Protein AF-W1YE93-F1 (afdb_monomer)

InterPro domains:
  IPR012927 Effector protease OspD3-like, N-terminal [PF07906] (5-76)

Solvent-accessible surface area (backbone atoms only — not comparable to full-atom values): 5070 Å² total; per-residue (Å²): 135,85,79,81,61,55,67,50,74,49,78,45,77,55,91,96,38,65,35,35,37,36,42,36,42,41,70,44,99,84,72,46,58,34,36,35,43,33,42,24,40,77,92,43,69,86,71,50,39,72,50,76,31,75,44,84,80,64,63,81,39,71,69,58,49,34,70,68,40,70,66,32,38,55,47,36,47,69,71,56,58,71,51,81,130

pLDDT: mean 73.8, std 11.32, range [34.16, 86.38]

Organism: NCBI:txid408170

Foldseek 3Di:
DDFPFDKDWDWDDAPPAIKIKMWTWGQDPVRQTKIKIWIDRPVDPPLIDIDIDSDPCCCVDLVSQCVVDPSSVVVCVVGPPVPDD

Nearest PDB structures (foldseek):
  3cfi-assembly1_A  TM=6.611E-01  e=1.878E-01  Vibrio vulnificus
  2ret-assembly1_C  TM=6.877E-01  e=4.297E-01  Vibrio vulnificus
  3nm7-assembly1_A  TM=4.067E-01  e=2.114E-01  Borreliella burgdorferi
  3nm7-assembly2_D  TM=4.031E-01  e=3.599E-01  Borreliella burgdorferi
  2eoc-assembly1_A  TM=4.374E-01  e=1.775E+00  Homo sapiens

Radius of gyration: 13.8 Å; Cα contacts (8 Å, |Δi|>4): 130; chains: 1; bounding box: 28×25×41 Å

Mean predicted aligned error: 8.25 Å

Secondary structure (DSSP, 8-state):
------EEEEEEEETTEEEEEEEEEEE-TTS-EEEEEEEEETTEEEEEEEEEESSGGG---HHHHHTT-HHHHHHHHHHTTTS--

Sequence (85 aa):
MANNVSHMSAILYIDNHTLSVRLRIKQSAYGQLNYVVSVYDPNDTNVAVRDTHRTARGFLSLDKFISSGPDAQTWADRYVRNCAI

Structure (mmCIF, N/CA/C/O backbone):
data_AF-W1YE93-F1
#
_entry.id   AF-W1YE93-F1
#
loop_
_atom_site.group_PDB
_atom_site.id
_atom_site.type_symbol
_atom_site.label_atom_id
_atom_site.label_alt_id
_atom_site.label_comp_id
_atom_site.label_asym_id
_atom_site.label_entity_id
_atom_site.label_seq_id
_atom_site.pdbx_PDB_ins_code
_atom_site.Cartn_x
_atom_site.Cartn_y
_atom_site.Cartn_z
_atom_site.occupancy
_atom_site.B_iso_or_equiv
_atom_site.auth_seq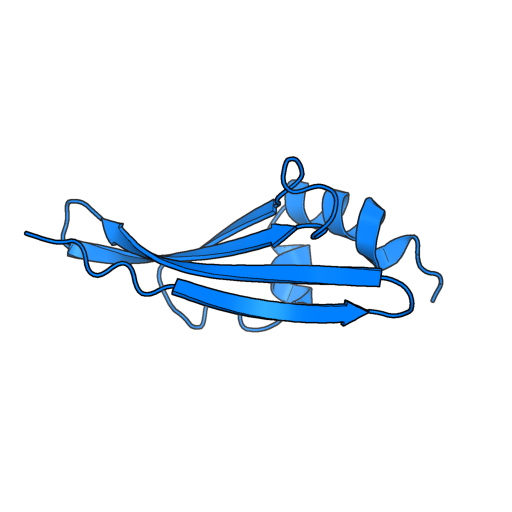_id
_atom_site.auth_comp_id
_atom_site.auth_asym_id
_atom_site.auth_atom_id
_atom_site.pdbx_PDB_model_num
ATOM 1 N N . MET A 1 1 ? -11.692 -9.887 21.797 1.00 37.84 1 MET A N 1
ATOM 2 C CA . MET A 1 1 ? -12.302 -9.625 20.475 1.00 37.84 1 MET A CA 1
ATOM 3 C C . MET A 1 1 ? -11.203 -9.667 19.433 1.00 37.84 1 MET A C 1
ATOM 5 O O . MET A 1 1 ? -10.265 -8.889 19.538 1.00 37.84 1 MET A O 1
ATOM 9 N N . ALA A 1 2 ? -11.263 -10.610 18.495 1.00 39.44 2 ALA A N 1
ATOM 10 C CA . ALA A 1 2 ? -10.331 -10.637 17.376 1.00 39.44 2 ALA A CA 1
ATOM 11 C C . ALA A 1 2 ? -10.700 -9.489 16.428 1.00 39.44 2 ALA A C 1
ATOM 13 O O . ALA A 1 2 ? -11.791 -9.477 15.865 1.00 39.44 2 ALA A O 1
ATOM 14 N N . ASN A 1 3 ? -9.816 -8.501 16.290 1.00 52.06 3 ASN A N 1
ATOM 15 C CA . ASN A 1 3 ? -9.904 -7.544 15.195 1.00 52.06 3 ASN A CA 1
ATOM 16 C C . ASN A 1 3 ? -9.764 -8.352 13.899 1.00 52.06 3 ASN A C 1
ATOM 18 O O . ASN A 1 3 ? -8.656 -8.775 13.570 1.00 52.06 3 ASN A O 1
ATOM 22 N N . ASN A 1 4 ? -10.867 -8.600 13.189 1.00 54.28 4 ASN A N 1
ATOM 23 C CA . ASN A 1 4 ? -10.834 -9.163 11.841 1.00 54.28 4 ASN A CA 1
ATOM 24 C C . ASN A 1 4 ? -10.176 -8.132 10.916 1.00 54.28 4 ASN A C 1
ATOM 26 O O . ASN A 1 4 ? -10.836 -7.321 10.270 1.00 54.28 4 ASN A O 1
ATOM 30 N N . VAL A 1 5 ? -8.843 -8.123 10.907 1.00 57.09 5 VAL A N 1
ATOM 31 C CA . VAL A 1 5 ? -8.041 -7.329 9.984 1.00 57.09 5 VAL A CA 1
ATOM 32 C C . VAL A 1 5 ? -8.149 -8.001 8.624 1.00 57.09 5 VAL A C 1
ATOM 34 O O . VAL A 1 5 ? -7.378 -8.902 8.286 1.00 57.09 5 VAL A O 1
ATOM 37 N N . SER A 1 6 ? -9.124 -7.560 7.837 1.00 72.06 6 SER A N 1
ATOM 38 C CA . SER A 1 6 ? -9.196 -7.909 6.425 1.00 72.06 6 SER A CA 1
ATOM 39 C C . SER A 1 6 ? -7.994 -7.287 5.717 1.00 72.06 6 SER A C 1
ATOM 41 O O . SER A 1 6 ? -7.791 -6.067 5.748 1.00 72.06 6 SER A O 1
ATOM 43 N N . HIS A 1 7 ? -7.166 -8.137 5.116 1.00 73.25 7 HIS A N 1
ATOM 44 C CA . HIS A 1 7 ? -6.037 -7.727 4.295 1.00 73.25 7 HIS A CA 1
ATOM 45 C C . HIS A 1 7 ? -6.236 -8.224 2.867 1.00 73.25 7 HIS A C 1
ATOM 47 O O . HIS A 1 7 ? -6.723 -9.328 2.648 1.00 73.25 7 HIS A O 1
ATOM 53 N N . MET A 1 8 ? -5.842 -7.401 1.905 1.00 81.81 8 MET A N 1
ATOM 54 C CA . MET A 1 8 ? -5.806 -7.745 0.490 1.00 81.81 8 MET A CA 1
ATOM 55 C C . MET A 1 8 ? -4.438 -7.348 -0.050 1.00 81.81 8 MET A C 1
ATOM 57 O O . MET A 1 8 ? -3.893 -6.309 0.324 1.00 81.81 8 MET A O 1
ATOM 61 N N . SER A 1 9 ? -3.865 -8.184 -0.901 1.00 81.75 9 SER A N 1
ATOM 62 C CA . SER A 1 9 ? -2.594 -7.918 -1.566 1.00 81.75 9 SER A CA 1
ATOM 63 C C . SER A 1 9 ? -2.764 -8.024 -3.069 1.00 81.75 9 SER A C 1
ATOM 65 O O . SER A 1 9 ? -3.506 -8.879 -3.545 1.00 81.75 9 SER A O 1
ATOM 67 N N . ALA A 1 10 ? -2.053 -7.174 -3.792 1.00 81.69 10 ALA A N 1
ATOM 68 C CA 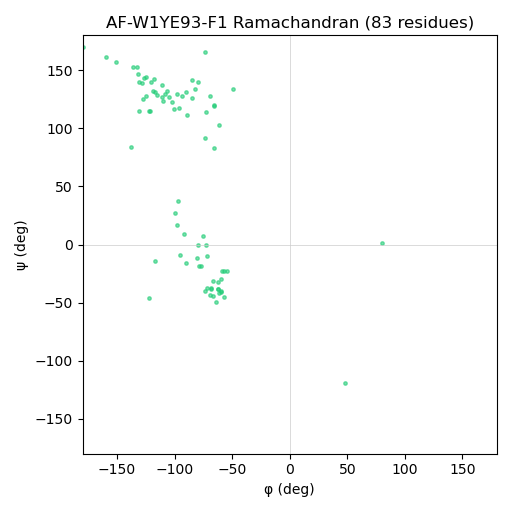. ALA A 1 10 ? -1.958 -7.197 -5.238 1.00 81.69 10 ALA A CA 1
ATOM 69 C C . ALA A 1 10 ? -0.497 -6.993 -5.645 1.00 81.69 10 ALA A C 1
ATOM 71 O O . ALA A 1 10 ? 0.274 -6.367 -4.918 1.00 81.69 10 ALA A O 1
ATOM 72 N N . ILE A 1 11 ? -0.136 -7.519 -6.809 1.00 82.06 11 ILE A N 1
ATOM 73 C CA . ILE A 1 11 ? 1.143 -7.242 -7.455 1.00 82.06 11 ILE A CA 1
ATOM 74 C C . ILE A 1 11 ? 0.838 -6.355 -8.653 1.00 82.06 11 ILE A C 1
ATOM 76 O O . ILE A 1 11 ? -0.065 -6.658 -9.433 1.00 82.06 11 ILE A O 1
ATOM 80 N N . LEU A 1 12 ? 1.557 -5.248 -8.764 1.00 78.31 12 LEU A N 1
ATOM 81 C CA . LEU A 1 12 ? 1.454 -4.319 -9.871 1.00 78.31 12 LEU A CA 1
ATOM 82 C C . LEU A 1 12 ? 2.741 -4.387 -10.686 1.00 78.31 12 LEU A C 1
ATOM 84 O O . LEU A 1 12 ? 3.831 -4.235 -10.141 1.00 78.31 12 LEU A O 1
ATOM 88 N N . TYR A 1 13 ? 2.594 -4.603 -11.986 1.00 78.44 13 TYR A N 1
ATOM 89 C CA . TYR A 1 13 ? 3.690 -4.539 -12.941 1.00 78.44 13 TYR A CA 1
ATOM 90 C C . TYR A 1 13 ? 3.613 -3.183 -13.641 1.00 78.44 13 TYR A C 1
ATOM 92 O O . TYR A 1 13 ? 2.601 -2.886 -14.277 1.00 78.44 13 TYR A O 1
ATOM 100 N N . ILE A 1 14 ? 4.639 -2.350 -13.466 1.00 73.44 14 ILE A N 1
ATOM 101 C CA . ILE A 1 14 ? 4.791 -1.071 -14.170 1.00 73.44 14 ILE A CA 1
ATOM 102 C C . ILE A 1 14 ? 6.119 -1.143 -14.914 1.00 73.44 14 ILE A C 1
ATOM 104 O O . ILE A 1 14 ? 7.166 -1.258 -14.279 1.00 73.44 14 ILE A O 1
ATOM 108 N N . ASP A 1 15 ? 6.069 -1.125 -16.244 1.00 74.31 15 ASP A N 1
ATOM 109 C CA . ASP A 1 15 ? 7.228 -1.335 -17.116 1.00 74.31 15 ASP A CA 1
ATOM 110 C C . ASP A 1 15 ? 8.045 -2.574 -16.696 1.00 74.31 15 ASP A C 1
ATOM 112 O O . ASP A 1 15 ? 7.518 -3.687 -16.657 1.00 74.31 15 ASP A O 1
ATOM 116 N N . ASN A 1 16 ? 9.319 -2.386 -16.337 1.00 70.94 16 ASN A N 1
ATOM 117 C CA . ASN A 1 16 ? 10.222 -3.445 -15.876 1.00 70.94 16 ASN A CA 1
ATOM 118 C C . ASN A 1 16 ? 10.227 -3.643 -14.348 1.00 70.94 16 ASN A C 1
ATOM 120 O O . ASN A 1 16 ? 11.067 -4.378 -13.826 1.00 70.94 16 ASN A O 1
ATOM 124 N N . HIS A 1 17 ? 9.315 -3.004 -13.615 1.00 71.19 17 HIS A N 1
ATOM 125 C CA . HIS A 1 17 ? 9.285 -3.025 -12.156 1.00 71.19 17 HIS A CA 1
ATOM 126 C C . HIS A 1 17 ? 8.079 -3.800 -11.631 1.00 71.19 17 HIS A C 1
ATOM 128 O O . HIS A 1 17 ? 6.951 -3.676 -12.108 1.00 71.19 17 HIS A O 1
ATOM 134 N N . THR A 1 18 ? 8.331 -4.612 -10.605 1.00 80.56 18 THR A N 1
ATOM 135 C CA . THR A 1 18 ? 7.293 -5.333 -9.867 1.00 80.56 18 THR A CA 1
ATOM 136 C C . THR A 1 18 ? 7.096 -4.649 -8.529 1.00 80.56 18 THR A C 1
ATOM 138 O O . THR A 1 18 ? 8.045 -4.476 -7.774 1.00 80.56 18 THR A O 1
ATOM 141 N N . LEU A 1 19 ? 5.860 -4.288 -8.215 1.00 82.56 19 LEU A N 1
ATOM 142 C CA . LEU A 1 19 ? 5.488 -3.624 -6.976 1.00 82.56 19 LEU A CA 1
ATOM 143 C C . LEU A 1 19 ? 4.477 -4.470 -6.221 1.00 82.56 19 LEU A C 1
ATOM 145 O O . LEU A 1 19 ? 3.547 -5.023 -6.802 1.00 82.56 19 LEU A O 1
ATOM 149 N N . SER A 1 20 ? 4.621 -4.535 -4.905 1.00 84.94 20 SER A N 1
ATOM 150 C CA . SER A 1 20 ? 3.650 -5.182 -4.035 1.00 84.94 20 SER A CA 1
ATOM 151 C C . SER A 1 20 ? 2.788 -4.125 -3.358 1.00 84.94 20 SER A C 1
ATOM 153 O O . SER A 1 20 ? 3.274 -3.258 -2.631 1.00 84.94 20 SER A O 1
ATOM 155 N N . VAL A 1 21 ? 1.479 -4.230 -3.559 1.00 83.44 21 VAL A N 1
ATOM 156 C CA . VAL A 1 21 ? 0.466 -3.378 -2.939 1.00 83.44 21 VAL A CA 1
ATOM 157 C C . VAL A 1 21 ? -0.265 -4.187 -1.878 1.00 83.44 21 VAL A C 1
ATOM 159 O O . VAL A 1 21 ? -0.709 -5.308 -2.117 1.00 83.44 21 VAL A O 1
ATOM 162 N N . ARG A 1 22 ? -0.422 -3.622 -0.683 1.00 86.38 22 ARG A N 1
ATOM 163 C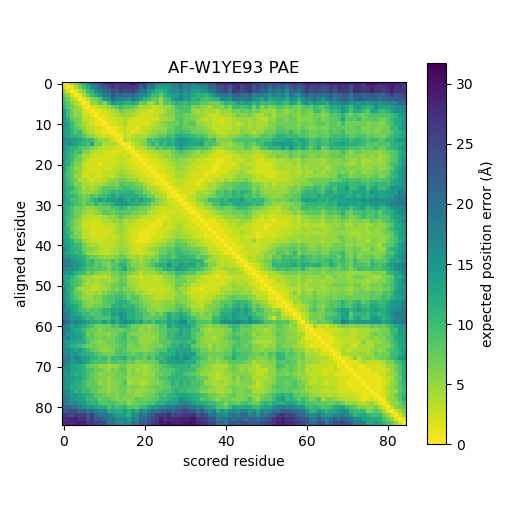 CA . ARG A 1 22 ? -1.123 -4.256 0.433 1.00 86.38 22 ARG A CA 1
ATOM 164 C C . ARG A 1 22 ? -2.131 -3.304 1.048 1.00 86.38 22 ARG A C 1
ATOM 166 O O . ARG A 1 22 ? -1.753 -2.317 1.670 1.00 86.38 22 ARG A O 1
ATOM 173 N N . LEU A 1 23 ? -3.406 -3.650 0.943 1.00 83.56 23 LEU A N 1
ATOM 174 C CA . LEU A 1 23 ? -4.498 -3.001 1.653 1.00 83.56 23 LEU A CA 1
ATOM 175 C C . LEU A 1 23 ? -4.732 -3.704 2.994 1.00 83.56 23 LEU A C 1
ATOM 177 O O . LEU A 1 23 ? -4.846 -4.929 3.067 1.00 83.56 23 LEU A O 1
ATOM 181 N N . ARG A 1 24 ? -4.826 -2.924 4.068 1.00 86.06 24 ARG A N 1
ATOM 182 C CA . ARG A 1 24 ? -5.194 -3.379 5.412 1.00 86.06 24 ARG A CA 1
ATOM 183 C C . ARG A 1 24 ? -6.343 -2.533 5.932 1.00 86.06 24 ARG A C 1
ATOM 185 O O . ARG A 1 24 ? -6.213 -1.315 6.016 1.00 86.06 24 ARG A O 1
ATOM 192 N N . ILE A 1 25 ? -7.433 -3.177 6.333 1.00 84.75 25 ILE A N 1
ATOM 193 C CA . ILE A 1 25 ? -8.554 -2.515 7.001 1.00 84.75 25 ILE A CA 1
ATOM 194 C C . ILE A 1 25 ? -8.358 -2.685 8.506 1.00 84.75 25 ILE A C 1
ATOM 196 O O . ILE A 1 25 ? -8.310 -3.800 9.022 1.00 84.75 25 ILE A O 1
ATOM 200 N N . LYS A 1 26 ? -8.189 -1.569 9.209 1.00 83.62 26 LYS A N 1
ATOM 201 C CA . LYS A 1 26 ? -7.982 -1.511 10.654 1.00 83.62 26 LYS A CA 1
ATOM 202 C C . LYS A 1 26 ? -9.150 -0.795 11.300 1.00 83.62 26 LYS A C 1
ATOM 204 O O . LYS A 1 26 ? -9.460 0.327 10.923 1.00 83.62 26 LYS A O 1
ATOM 209 N N . GLN A 1 27 ? -9.750 -1.396 12.314 1.00 80.25 27 GLN A N 1
ATOM 210 C CA . GLN A 1 27 ? -10.694 -0.681 13.159 1.00 80.25 27 GLN A CA 1
ATOM 211 C C . GLN A 1 27 ? -9.925 0.130 14.213 1.00 80.25 27 GLN A C 1
ATOM 213 O O . GLN A 1 27 ? -8.968 -0.362 14.810 1.00 80.25 27 GLN A O 1
ATOM 218 N N . SER A 1 28 ? -10.296 1.393 14.403 1.00 76.88 28 SER A N 1
ATOM 219 C CA . SER A 1 28 ? -9.773 2.244 15.469 1.00 76.88 28 SER A CA 1
ATOM 220 C C . SER A 1 28 ? -10.366 1.836 16.818 1.00 76.88 28 SER A C 1
ATOM 222 O O . SER A 1 28 ? -11.390 1.155 16.879 1.00 76.88 28 SER A O 1
ATOM 224 N N . ALA A 1 29 ? -9.764 2.317 17.908 1.00 78.25 29 ALA A N 1
ATOM 225 C CA . ALA A 1 29 ? -10.284 2.108 19.261 1.00 78.25 29 ALA A CA 1
ATOM 226 C C . ALA A 1 29 ? -11.727 2.625 19.445 1.00 78.25 29 ALA A C 1
ATOM 228 O O . ALA A 1 29 ? -12.452 2.133 20.301 1.00 78.25 29 ALA A O 1
ATOM 229 N N . TYR A 1 30 ? -12.158 3.573 18.605 1.00 82.19 30 TYR A N 1
ATOM 230 C CA . TYR A 1 30 ? -13.501 4.160 18.613 1.00 82.19 30 TYR A CA 1
ATOM 231 C C . TYR A 1 30 ? -14.442 3.528 17.576 1.00 82.19 30 TYR A C 1
ATOM 233 O O . TYR A 1 30 ? -15.451 4.121 17.204 1.00 82.19 30 TYR A O 1
ATOM 241 N N . GLY A 1 31 ? -14.097 2.354 17.044 1.00 79.31 31 GLY A N 1
ATOM 242 C CA . GLY A 1 31 ? -14.942 1.607 16.114 1.00 79.31 31 GLY A CA 1
ATOM 243 C C . GLY A 1 31 ? -14.898 2.085 14.657 1.00 79.31 31 GLY A C 1
ATOM 244 O O . GLY A 1 31 ? -15.569 1.491 13.815 1.00 79.31 31 GLY A O 1
ATOM 245 N N . GLN A 1 32 ? -14.099 3.105 14.330 1.00 81.88 32 GLN A N 1
ATOM 246 C CA . GLN A 1 32 ? -13.996 3.655 12.971 1.00 81.88 32 GLN A CA 1
ATOM 247 C C . GLN A 1 32 ? -13.099 2.784 12.090 1.00 81.88 32 GLN A C 1
ATOM 249 O O . GLN A 1 32 ? -12.045 2.340 12.535 1.00 81.88 32 GLN A O 1
ATOM 254 N N . LEU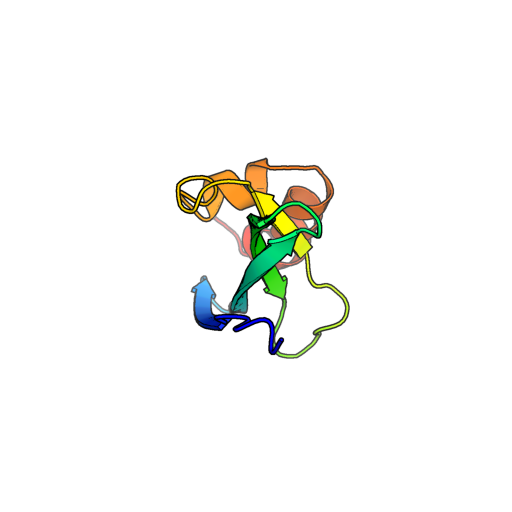 A 1 33 ? -13.464 2.581 10.826 1.00 81.94 33 LEU A N 1
ATOM 255 C CA . LEU A 1 33 ? -12.621 1.851 9.879 1.00 81.94 33 LEU A CA 1
ATOM 256 C C . LEU A 1 33 ? -11.581 2.782 9.242 1.00 81.94 33 LEU A C 1
ATOM 258 O O . LEU A 1 33 ? -11.916 3.805 8.651 1.00 81.94 33 LEU A O 1
ATOM 262 N N . ASN A 1 34 ? -10.318 2.383 9.339 1.00 84.38 34 ASN A N 1
ATOM 263 C CA . ASN A 1 34 ? -9.180 2.977 8.660 1.00 84.38 34 ASN A CA 1
ATOM 264 C C . ASN A 1 34 ? -8.679 2.002 7.606 1.00 84.38 34 ASN A C 1
ATOM 266 O O . ASN A 1 34 ? -8.309 0.866 7.899 1.00 84.38 34 ASN A O 1
ATOM 270 N N . TYR A 1 35 ? -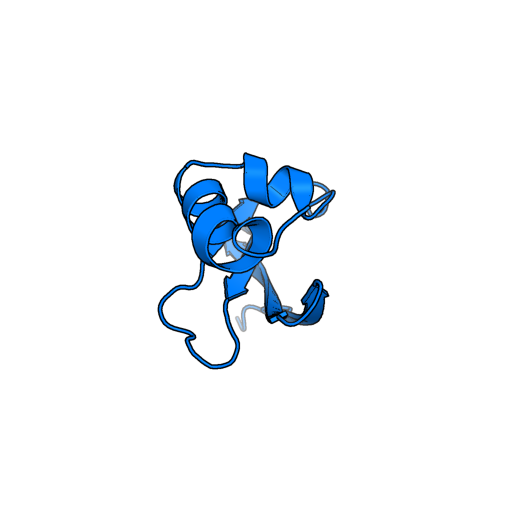8.631 2.466 6.376 1.00 82.00 35 TYR A N 1
ATOM 271 C CA . TYR A 1 35 ? -8.050 1.747 5.264 1.00 82.00 35 TYR A CA 1
ATOM 272 C C . TYR A 1 35 ? -6.604 2.210 5.146 1.00 82.00 35 TYR A C 1
ATOM 274 O O . TYR A 1 35 ? -6.348 3.409 5.124 1.00 82.00 35 TYR A O 1
ATOM 282 N N . VAL A 1 36 ? -5.664 1.275 5.116 1.00 84.44 36 VAL A N 1
ATOM 283 C CA . VAL A 1 36 ? -4.234 1.558 4.993 1.00 84.44 36 VAL A CA 1
ATOM 284 C C . VAL A 1 36 ? -3.723 0.843 3.757 1.00 84.44 36 VAL A C 1
ATOM 286 O O . VAL A 1 36 ? -3.722 -0.387 3.726 1.00 84.44 36 VAL A O 1
ATOM 289 N N . VAL A 1 37 ? -3.277 1.594 2.758 1.00 83.44 37 VAL A N 1
ATOM 290 C CA . VAL A 1 37 ? -2.593 1.048 1.583 1.00 83.44 37 VAL A CA 1
ATOM 291 C C . VAL A 1 37 ? -1.100 1.200 1.803 1.00 83.44 37 VAL A C 1
ATOM 293 O O . VAL A 1 37 ? -0.631 2.263 2.189 1.00 83.44 37 VAL A O 1
ATOM 296 N N . SER A 1 38 ? -0.357 0.115 1.622 1.00 84.75 38 SER A N 1
ATOM 297 C CA . SER A 1 38 ? 1.104 0.108 1.617 1.00 84.75 38 SER A CA 1
ATOM 298 C C . SER A 1 38 ? 1.587 -0.328 0.243 1.00 84.75 38 SER A C 1
ATOM 300 O O . SER A 1 38 ? 1.124 -1.358 -0.242 1.00 84.75 38 SER A O 1
ATOM 302 N N . VAL A 1 39 ? 2.516 0.411 -0.350 1.00 82.81 39 VAL A N 1
ATOM 303 C CA . VAL A 1 39 ? 3.176 0.037 -1.605 1.00 82.81 39 VAL A CA 1
ATOM 304 C C . VAL A 1 39 ? 4.667 -0.099 -1.337 1.00 82.81 39 VAL A C 1
ATOM 306 O O . VAL A 1 39 ? 5.248 0.740 -0.650 1.00 82.81 39 VAL A O 1
ATOM 309 N N . TYR A 1 40 ? 5.265 -1.189 -1.800 1.00 83.19 40 TYR A N 1
ATOM 310 C CA . TYR A 1 40 ? 6.680 -1.484 -1.594 1.00 83.19 40 TYR A CA 1
ATOM 311 C C . TYR A 1 40 ? 7.244 -2.316 -2.741 1.00 83.19 40 TYR A C 1
ATOM 313 O O . TYR A 1 40 ? 6.505 -3.028 -3.424 1.00 83.19 40 TYR A O 1
ATOM 321 N N . ASP A 1 41 ? 8.560 -2.245 -2.922 1.00 79.31 41 ASP A N 1
ATOM 322 C CA . ASP A 1 41 ? 9.279 -3.203 -3.756 1.00 79.31 41 ASP A CA 1
ATOM 323 C C . ASP A 1 41 ? 9.261 -4.569 -3.041 1.00 79.31 41 ASP A C 1
ATOM 325 O O . ASP A 1 41 ? 9.604 -4.637 -1.856 1.00 79.31 41 ASP A O 1
ATOM 329 N N . PRO A 1 42 ? 8.835 -5.665 -3.691 1.00 78.00 42 PRO A N 1
ATOM 330 C CA . PRO A 1 42 ? 8.828 -6.989 -3.075 1.00 78.00 42 PRO A CA 1
ATOM 331 C C . PRO A 1 42 ? 10.222 -7.454 -2.619 1.00 78.00 42 PRO A C 1
ATOM 333 O O . PRO A 1 42 ? 10.302 -8.279 -1.711 1.00 78.00 42 PRO A O 1
ATOM 336 N N . ASN A 1 43 ? 11.296 -6.914 -3.199 1.00 79.12 43 ASN A N 1
ATOM 337 C CA . ASN A 1 43 ? 12.685 -7.194 -2.839 1.00 79.12 43 ASN A CA 1
ATOM 338 C C . ASN A 1 43 ? 13.231 -6.250 -1.753 1.00 79.12 43 ASN A C 1
ATOM 340 O O . ASN A 1 43 ? 14.248 -6.566 -1.141 1.00 79.12 43 ASN A O 1
ATOM 344 N N . ASP A 1 44 ? 12.562 -5.123 -1.479 1.00 74.69 44 ASP A N 1
ATOM 345 C CA . ASP A 1 44 ? 12.926 -4.187 -0.409 1.00 74.69 44 ASP A CA 1
ATOM 346 C C . ASP A 1 44 ? 11.688 -3.679 0.350 1.00 74.69 44 ASP A C 1
ATOM 348 O O . ASP A 1 44 ? 11.133 -2.599 0.121 1.00 74.69 44 ASP A O 1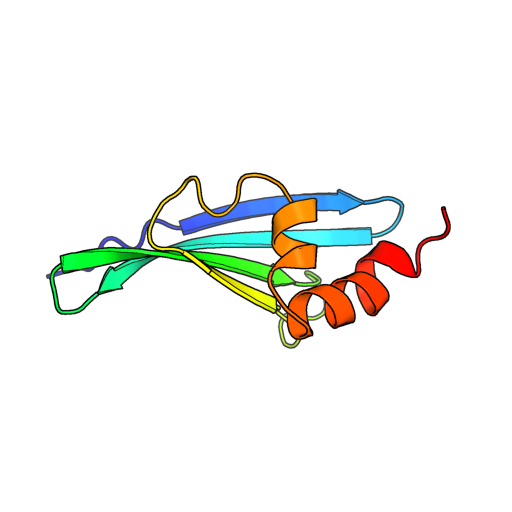
ATOM 352 N N . THR A 1 45 ? 11.251 -4.486 1.318 1.00 69.69 45 THR A N 1
ATOM 353 C CA . THR A 1 45 ? 10.053 -4.210 2.121 1.00 69.69 45 THR A CA 1
ATOM 354 C C . THR A 1 45 ? 10.225 -3.063 3.123 1.00 69.69 45 THR A C 1
ATOM 356 O O . THR A 1 45 ? 9.240 -2.639 3.737 1.00 69.69 45 THR A O 1
ATOM 359 N N . ASN A 1 46 ? 11.453 -2.572 3.329 1.00 73.56 46 ASN A N 1
ATOM 360 C CA . ASN A 1 46 ? 11.748 -1.531 4.317 1.00 73.56 46 ASN A CA 1
ATOM 361 C C . ASN A 1 46 ? 11.379 -0.127 3.824 1.00 73.56 46 ASN A C 1
ATOM 363 O O . ASN A 1 46 ? 11.167 0.766 4.642 1.00 73.56 46 ASN A O 1
ATOM 367 N N . VAL A 1 47 ? 11.213 0.057 2.511 1.00 70.25 47 VAL A N 1
ATOM 368 C CA . VAL A 1 47 ? 10.916 1.358 1.881 1.00 70.25 47 VAL A CA 1
ATOM 369 C C . VAL A 1 47 ? 9.421 1.509 1.565 1.00 70.25 47 VAL A C 1
ATOM 371 O O . VAL A 1 47 ? 9.015 2.214 0.646 1.00 70.25 47 VAL A O 1
ATOM 374 N N . ALA A 1 48 ? 8.565 0.818 2.323 1.00 76.94 48 ALA A N 1
ATOM 375 C CA . ALA A 1 48 ? 7.128 0.838 2.089 1.00 76.94 48 ALA A CA 1
ATOM 376 C C . ALA A 1 48 ? 6.519 2.222 2.352 1.00 76.94 48 ALA A C 1
ATOM 378 O O . ALA A 1 48 ? 6.492 2.681 3.499 1.00 76.94 48 ALA A O 1
ATOM 379 N N . VAL A 1 49 ? 5.922 2.826 1.324 1.00 82.88 49 VAL A N 1
ATOM 380 C CA . VAL A 1 49 ? 5.097 4.029 1.482 1.00 82.88 49 VAL A CA 1
ATOM 381 C C . VAL A 1 49 ? 3.684 3.642 1.860 1.00 82.88 49 VAL A C 1
ATOM 383 O O . VAL A 1 49 ? 3.145 2.641 1.382 1.00 82.88 49 VAL A O 1
ATOM 386 N N . ARG A 1 50 ? 3.082 4.428 2.756 1.00 84.50 50 ARG A N 1
ATOM 387 C CA . ARG A 1 50 ? 1.757 4.161 3.304 1.00 84.50 50 ARG A CA 1
ATOM 388 C C . ARG A 1 50 ? 0.862 5.375 3.184 1.00 84.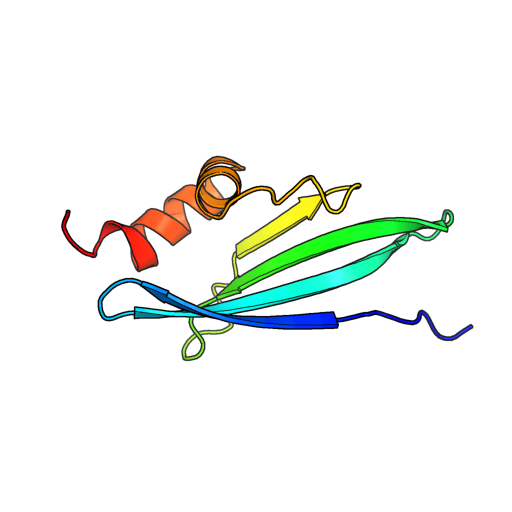50 50 ARG A C 1
ATOM 390 O O . ARG A 1 50 ? 1.274 6.475 3.524 1.00 84.50 50 ARG A O 1
ATOM 397 N N . ASP A 1 51 ? -0.384 5.127 2.818 1.00 81.31 51 ASP A N 1
ATOM 398 C CA . ASP A 1 51 ? -1.450 6.119 2.869 1.00 81.31 51 ASP A CA 1
ATOM 399 C C . ASP A 1 51 ? -2.630 5.553 3.665 1.00 81.31 51 ASP A C 1
ATOM 401 O O . ASP A 1 51 ? -2.907 4.348 3.631 1.00 81.31 51 ASP A O 1
ATOM 405 N N . THR A 1 52 ? -3.291 6.413 4.436 1.00 82.31 52 THR A N 1
ATOM 406 C CA . THR A 1 52 ? -4.410 6.051 5.306 1.00 82.31 52 THR A CA 1
ATOM 407 C C . THR A 1 52 ? -5.621 6.907 4.986 1.00 82.31 52 THR A C 1
ATOM 409 O O . THR A 1 52 ? -5.563 8.131 5.017 1.00 82.31 52 THR A O 1
ATOM 412 N N . HIS A 1 53 ? -6.759 6.259 4.757 1.00 80.31 53 HIS A N 1
ATOM 413 C CA . HIS A 1 53 ? -8.024 6.932 4.493 1.00 80.31 53 HIS A CA 1
ATOM 414 C C . HIS A 1 53 ? -9.153 6.346 5.333 1.00 80.31 53 HIS A C 1
ATOM 416 O O . HIS A 1 53 ? -9.155 5.168 5.686 1.00 80.31 53 HIS A O 1
ATOM 422 N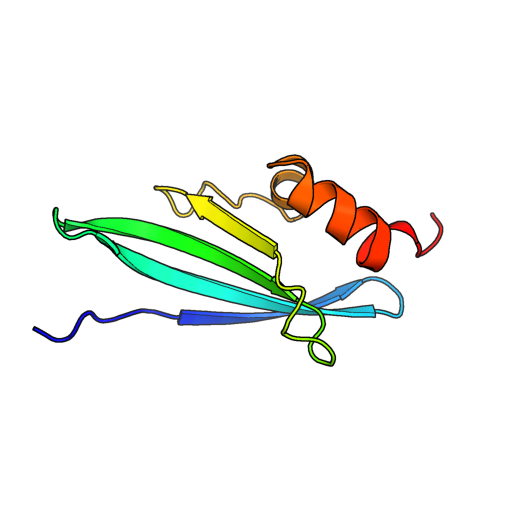 N . ARG A 1 54 ? -10.166 7.173 5.614 1.00 79.12 54 ARG A N 1
ATOM 423 C CA . ARG A 1 54 ? -11.372 6.738 6.341 1.00 79.12 54 ARG A CA 1
ATOM 424 C C . ARG A 1 54 ? -12.394 6.019 5.459 1.00 79.12 54 ARG A C 1
ATOM 426 O O . ARG A 1 54 ? -13.348 5.442 5.967 1.00 79.12 54 ARG A O 1
ATOM 433 N N . THR A 1 55 ? -12.227 6.063 4.139 1.00 73.19 55 THR A N 1
ATOM 434 C CA . THR A 1 55 ? -13.145 5.440 3.180 1.00 73.19 55 THR A CA 1
ATOM 435 C C . THR A 1 55 ? -12.368 4.626 2.149 1.00 73.19 55 THR A C 1
ATOM 437 O O . THR A 1 55 ? -11.270 5.006 1.744 1.00 73.19 55 THR A O 1
ATOM 440 N N . ALA A 1 56 ? -12.954 3.524 1.672 1.00 66.44 56 ALA A N 1
ATOM 441 C CA . ALA A 1 56 ? -12.369 2.719 0.593 1.00 66.44 56 ALA A CA 1
ATOM 442 C C . ALA A 1 56 ? -12.188 3.532 -0.704 1.00 66.44 56 ALA A C 1
ATOM 444 O O . ALA A 1 56 ? -11.242 3.325 -1.455 1.00 66.44 56 ALA A O 1
ATOM 445 N N . ARG A 1 57 ? -13.060 4.526 -0.923 1.00 67.19 57 ARG A N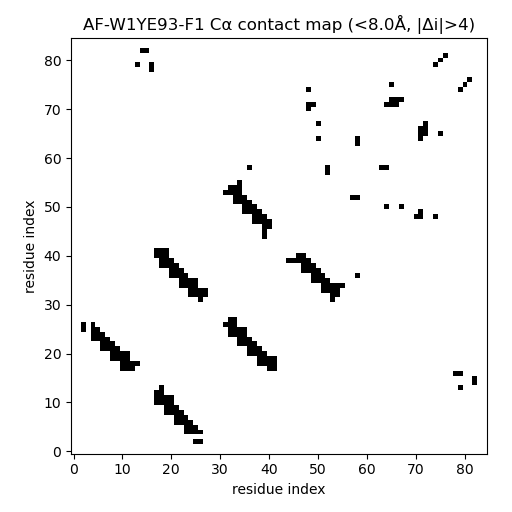 1
ATOM 446 C CA . ARG A 1 57 ? -12.990 5.486 -2.038 1.00 67.19 57 ARG A CA 1
ATOM 447 C C . ARG A 1 57 ? -11.902 6.552 -1.852 1.00 67.19 57 ARG A C 1
ATOM 449 O O . ARG A 1 57 ? -11.858 7.501 -2.621 1.00 67.19 57 ARG A O 1
ATOM 456 N N . GLY A 1 58 ? -11.046 6.445 -0.839 1.00 66.00 58 GLY A N 1
ATOM 457 C CA . GLY A 1 58 ? -9.856 7.285 -0.711 1.00 66.00 58 GLY A CA 1
ATOM 458 C C . GLY A 1 58 ? -8.807 6.996 -1.784 1.00 66.00 58 GLY A C 1
ATOM 459 O O . GLY A 1 58 ? -8.223 7.921 -2.339 1.00 66.00 58 GLY A O 1
ATOM 460 N N . PHE A 1 59 ? -8.657 5.719 -2.149 1.00 65.62 59 PHE A N 1
ATOM 461 C CA . PHE A 1 59 ? -7.563 5.188 -2.975 1.00 65.62 59 PHE A CA 1
ATOM 462 C C . PHE A 1 59 ? -7.928 5.050 -4.460 1.00 65.62 59 PHE A C 1
ATOM 464 O O . PHE A 1 59 ? -7.561 4.069 -5.095 1.00 65.62 59 PHE A O 1
ATOM 471 N N . LEU A 1 60 ? -8.707 5.992 -5.004 1.00 62.41 60 LEU A N 1
ATOM 472 C CA . LEU A 1 60 ? -9.376 5.876 -6.318 1.00 62.41 60 LEU A CA 1
ATOM 473 C C . LEU A 1 60 ? -8.445 5.546 -7.496 1.00 62.41 60 LEU A C 1
ATOM 475 O O . LEU A 1 60 ? -8.929 5.040 -8.504 1.00 62.41 60 LEU A O 1
ATOM 479 N N . SER A 1 61 ? -7.146 5.828 -7.386 1.00 70.69 61 SER A N 1
ATOM 480 C CA . SER A 1 61 ? -6.140 5.467 -8.383 1.00 70.69 61 SER A CA 1
ATOM 481 C C . SER A 1 61 ? -4.733 5.471 -7.780 1.00 70.69 61 SER A C 1
ATOM 483 O O . SER A 1 61 ? -4.486 6.097 -6.745 1.00 70.69 61 SER A O 1
ATOM 485 N N . LEU A 1 62 ? -3.797 4.802 -8.462 1.00 69.12 62 LEU A N 1
ATOM 486 C CA . LEU A 1 62 ? -2.367 4.890 -8.157 1.00 69.12 62 LEU A CA 1
ATOM 487 C C . LEU A 1 62 ? -1.853 6.331 -8.281 1.00 69.12 62 LEU A C 1
ATOM 489 O O . LEU A 1 62 ? -1.093 6.777 -7.433 1.00 69.12 62 LEU A O 1
ATOM 493 N N . ASP A 1 63 ? -2.314 7.074 -9.287 1.00 72.94 63 ASP A N 1
ATOM 494 C CA . ASP A 1 63 ? -1.964 8.485 -9.486 1.00 72.94 63 ASP A CA 1
ATOM 495 C C . ASP A 1 63 ? -2.321 9.343 -8.260 1.00 72.94 63 ASP A C 1
ATOM 497 O O . ASP A 1 63 ? -1.484 10.074 -7.732 1.00 72.94 63 ASP A O 1
ATOM 501 N N . LYS A 1 64 ? -3.524 9.140 -7.711 1.00 72.12 64 LYS A N 1
ATOM 502 C CA . LYS A 1 64 ? -3.981 9.845 -6.511 1.00 72.12 64 LYS A CA 1
ATOM 503 C C . LYS A 1 64 ? -3.187 9.463 -5.258 1.00 72.12 64 LYS A C 1
ATOM 505 O O . LYS A 1 64 ? -3.023 10.288 -4.363 1.00 72.12 64 LYS A O 1
ATOM 510 N N . PHE A 1 65 ? -2.712 8.219 -5.186 1.00 73.44 65 PHE A N 1
ATOM 511 C CA . PHE A 1 65 ? -1.812 7.767 -4.125 1.00 73.44 65 PHE A CA 1
ATOM 512 C C . PHE A 1 65 ? -0.433 8.421 -4.255 1.00 73.44 65 PHE A C 1
ATOM 514 O O . PHE A 1 65 ? 0.103 8.908 -3.271 1.00 73.44 65 PHE A O 1
ATOM 521 N N . ILE A 1 66 ? 0.128 8.501 -5.463 1.00 74.00 66 ILE A N 1
ATOM 522 C CA . ILE A 1 66 ? 1.408 9.181 -5.703 1.00 74.00 66 ILE A CA 1
ATOM 523 C C . ILE A 1 66 ? 1.295 10.668 -5.352 1.00 74.00 66 ILE A C 1
ATOM 525 O O . ILE A 1 66 ? 2.209 11.237 -4.761 1.00 74.00 66 ILE A O 1
ATOM 529 N N . SER A 1 67 ? 0.159 11.298 -5.656 1.00 73.00 67 SER A N 1
ATOM 530 C CA . SER A 1 67 ? -0.091 12.701 -5.329 1.00 73.00 67 SER A CA 1
ATOM 531 C C . SER A 1 67 ? -0.500 12.949 -3.870 1.00 73.00 67 SER A C 1
ATOM 533 O O . SER A 1 67 ? -0.793 14.095 -3.531 1.00 73.00 67 SER A O 1
ATOM 535 N N . SER A 1 68 ? -0.604 11.923 -3.014 1.00 72.44 68 SER A N 1
ATOM 536 C CA . SER A 1 68 ? -1.168 12.082 -1.663 1.00 72.44 68 SER A CA 1
ATOM 537 C C . SER A 1 68 ? -0.204 12.725 -0.664 1.00 72.44 68 SER A C 1
ATOM 539 O O . SER A 1 68 ? -0.648 13.267 0.350 1.00 72.44 68 SER A O 1
ATOM 541 N N . GLY A 1 69 ? 1.099 12.728 -0.955 1.00 74.31 69 GLY A N 1
ATOM 542 C CA . GLY A 1 69 ? 2.090 13.376 -0.106 1.00 74.31 69 GLY A CA 1
ATOM 543 C C . GLY A 1 69 ? 3.528 13.269 -0.621 1.00 74.31 69 GLY A C 1
ATOM 544 O O . GLY A 1 69 ? 3.807 12.501 -1.545 1.00 74.31 69 GLY A O 1
ATOM 545 N N . PRO A 1 70 ? 4.459 14.021 -0.006 1.00 75.94 70 PRO A N 1
ATOM 546 C CA . PRO A 1 70 ? 5.856 14.097 -0.440 1.00 75.94 70 PRO A CA 1
ATOM 547 C C . PRO A 1 70 ? 6.584 12.746 -0.367 1.00 75.94 70 PRO A C 1
ATOM 549 O O . PRO A 1 70 ? 7.416 12.455 -1.225 1.00 75.94 70 PRO A O 1
ATOM 552 N N . ASP A 1 71 ? 6.236 11.887 0.595 1.00 77.31 71 ASP A N 1
ATOM 553 C CA . ASP A 1 71 ? 6.817 10.543 0.713 1.00 77.31 71 ASP A CA 1
ATOM 554 C C . ASP A 1 71 ? 6.386 9.633 -0.449 1.00 77.31 71 ASP A C 1
ATOM 556 O O . ASP A 1 71 ? 7.195 8.872 -0.981 1.00 77.31 71 ASP A O 1
ATOM 560 N N . ALA A 1 72 ? 5.125 9.743 -0.882 1.00 75.75 72 ALA A N 1
ATOM 561 C CA . ALA A 1 72 ? 4.596 8.988 -2.014 1.00 75.75 72 ALA A CA 1
ATOM 562 C C . ALA A 1 72 ? 5.153 9.479 -3.349 1.00 75.75 72 ALA A C 1
ATOM 564 O O . ALA A 1 72 ? 5.485 8.652 -4.197 1.00 75.75 72 ALA A O 1
ATOM 565 N N . GLN A 1 73 ? 5.342 10.792 -3.502 1.00 75.88 73 GLN A N 1
ATOM 566 C CA . GLN A 1 73 ? 6.035 11.361 -4.658 1.00 75.88 73 GLN A CA 1
ATOM 567 C C . GLN A 1 73 ? 7.498 10.920 -4.710 1.00 75.88 73 GLN A C 1
ATOM 569 O O . GLN A 1 73 ? 7.926 10.390 -5.726 1.00 75.88 73 GLN A O 1
ATOM 574 N N . THR A 1 74 ? 8.242 11.038 -3.607 1.00 78.81 74 THR A N 1
ATOM 575 C CA . THR A 1 74 ? 9.663 10.645 -3.547 1.00 78.81 74 THR A CA 1
ATOM 576 C C . THR A 1 74 ? 9.855 9.161 -3.860 1.00 78.81 74 THR A C 1
ATOM 578 O O . THR A 1 74 ? 10.787 8.769 -4.564 1.00 78.81 74 THR A O 1
ATOM 581 N N . TRP A 1 75 ? 8.965 8.311 -3.349 1.00 78.12 75 TRP A N 1
ATOM 582 C CA . TRP A 1 75 ? 8.968 6.892 -3.677 1.00 78.12 75 TRP A CA 1
ATOM 583 C C . TRP A 1 75 ? 8.611 6.641 -5.143 1.00 78.12 75 TRP A C 1
ATOM 585 O O . TRP A 1 75 ? 9.302 5.874 -5.810 1.00 78.12 75 TRP A O 1
ATOM 595 N N . ALA A 1 76 ? 7.587 7.313 -5.673 1.00 75.25 76 ALA A N 1
ATOM 596 C CA . ALA A 1 76 ? 7.225 7.179 -7.076 1.00 75.25 76 ALA A CA 1
ATOM 597 C C . ALA A 1 76 ? 8.368 7.632 -7.988 1.00 75.25 76 ALA A C 1
ATOM 599 O O . ALA A 1 76 ? 8.680 6.940 -8.945 1.00 75.25 76 ALA A O 1
ATOM 600 N N . ASP A 1 77 ? 9.057 8.723 -7.671 1.00 76.62 77 ASP A N 1
ATOM 601 C CA . ASP A 1 77 ? 10.205 9.188 -8.446 1.00 76.62 77 ASP A CA 1
ATOM 602 C C . ASP A 1 77 ? 11.347 8.165 -8.437 1.00 76.62 77 ASP A C 1
ATOM 604 O O . ASP A 1 77 ? 11.969 7.921 -9.467 1.00 76.62 77 ASP A O 1
ATOM 608 N N . ARG A 1 78 ? 11.584 7.496 -7.304 1.00 75.56 78 ARG A N 1
ATOM 609 C CA . ARG A 1 78 ? 12.640 6.484 -7.175 1.00 75.56 78 ARG A CA 1
ATOM 610 C C . ARG A 1 78 ? 12.317 5.159 -7.874 1.00 75.56 78 ARG A C 1
ATOM 612 O O . ARG A 1 78 ? 13.228 4.552 -8.432 1.00 75.56 78 ARG A O 1
ATOM 619 N N . TYR A 1 79 ? 11.068 4.697 -7.802 1.00 71.56 79 TYR A N 1
ATOM 620 C CA . TYR A 1 79 ? 10.686 3.324 -8.172 1.00 71.56 79 TYR A CA 1
ATOM 621 C C . TYR A 1 79 ? 9.710 3.222 -9.354 1.00 71.56 79 TYR A C 1
ATOM 623 O O . TYR A 1 79 ? 9.522 2.126 -9.871 1.00 71.56 79 TYR A O 1
ATOM 631 N N . VAL A 1 80 ? 9.076 4.327 -9.761 1.00 67.81 80 VAL A N 1
ATOM 632 C CA . VAL A 1 80 ? 8.049 4.372 -10.822 1.00 67.81 80 VAL A CA 1
ATOM 633 C C . VAL A 1 80 ? 8.431 5.324 -11.961 1.00 67.81 80 VAL A C 1
ATOM 635 O O . VAL A 1 80 ? 8.299 4.949 -13.115 1.00 67.81 80 VAL A O 1
ATOM 638 N N . ARG A 1 81 ? 8.902 6.550 -11.678 1.00 64.50 81 ARG A N 1
ATOM 639 C CA . ARG A 1 81 ? 9.217 7.570 -12.706 1.00 64.50 81 ARG A CA 1
ATOM 640 C C . ARG A 1 81 ? 10.678 7.620 -13.139 1.00 64.50 81 ARG A C 1
ATOM 642 O O . ARG A 1 81 ? 10.989 8.291 -14.115 1.00 64.50 81 ARG A O 1
ATOM 649 N N . ASN A 1 82 ? 11.575 6.905 -12.461 1.00 52.75 82 ASN A N 1
ATOM 650 C CA . ASN A 1 82 ? 12.912 6.643 -13.006 1.00 52.75 82 ASN A CA 1
ATOM 651 C C . ASN A 1 82 ? 12.873 5.616 -14.162 1.00 52.75 82 ASN A C 1
ATOM 653 O O . ASN A 1 82 ? 13.902 5.280 -14.744 1.00 52.75 82 ASN A O 1
ATOM 657 N N . CYS A 1 83 ? 11.678 5.119 -14.489 1.00 46.81 83 CYS A N 1
ATOM 658 C CA . CYS A 1 83 ? 11.334 4.442 -15.728 1.00 46.81 83 CYS A CA 1
ATOM 659 C C . CYS A 1 83 ? 10.872 5.534 -16.695 1.00 46.81 83 CYS A C 1
ATOM 661 O O . CYS A 1 83 ? 9.877 6.208 -16.437 1.00 46.81 83 CYS A O 1
ATOM 663 N N . ALA A 1 84 ? 11.657 5.783 -17.739 1.00 34.16 84 ALA A N 1
ATOM 664 C CA . ALA A 1 84 ? 11.386 6.817 -18.727 1.00 34.16 84 ALA A CA 1
ATOM 665 C C . ALA A 1 84 ? 9.944 6.743 -19.263 1.00 34.16 84 ALA A C 1
ATOM 667 O O . ALA A 1 84 ? 9.485 5.669 -19.648 1.00 34.16 84 ALA A O 1
ATOM 668 N N . ILE A 1 85 ? 9.276 7.898 -19.327 1.00 39.50 85 ILE A N 1
ATOM 669 C CA . ILE A 1 85 ? 8.248 8.153 -20.346 1.00 39.50 85 ILE A CA 1
ATOM 670 C C . ILE A 1 85 ? 8.984 8.504 -21.639 1.00 39.50 85 ILE A C 1
ATOM 672 O O . ILE A 1 85 ? 9.956 9.293 -21.542 1.00 39.50 85 ILE A O 1
#